Protein AF-A0A958Z701-F1 (afdb_monomer_lite)

Sequence (172 aa):
DIFNNAAFETVTATNKQLEDYKIQVNPREINIFYLKDNLRERLVFQDGKFNVLETDIAFTQAEIEQELEQHPERFSPNVIMRPLYQEVILPNLCYIGGGGELAYWLQLKSFFESQSVPFPVLLLRNSVLLVTEKQDEKLKKLNIAYKDIFLNRDRFINKKVREISNIDIDFS

Secondary structure (DSSP, 8-state):
-TTT-HHHHHHHHHHHH-TTS-------S--EEEEETTEEEEEEEETTEEEETTSS-EE-HHHHHHHHHH-GGGEEE-TTHHHHHHHHHS--SEEEE-HHHHHHHGGGHHHHHHTTPPPPEEEEPP------HHHHHHHHHTT--GGGGGS-HHHHHHHHHHHH--------

Radius of gyration: 24.18 Å; chains: 1; bounding box: 68×35×61 Å

Foldseek 3Di:
DQPPLLLQVQLVVLVVVQPVADALDHDDSDQKWFADPNDTFDWDQDPQWTDGPPDPDIHHPVRVVVCCVVPVVRIDGHLRCVQVVCQVPDVDQEDEDAPSSVSVLSSCPRVCVVVVGDRHHYHYDDDDDDDDPVRVVVCVVLVHDPVLVPDDPVVSVVVSCVVPDPDDDDPD

pLDDT: mean 92.85, std 7.2, range [49.38, 98.12]

Structure (mmCIF, N/CA/C/O backbone):
data_AF-A0A958Z701-F1
#
_entry.id   AF-A0A958Z701-F1
#
loop_
_atom_site.group_PDB
_atom_site.id
_atom_site.type_symbol
_atom_site.label_atom_id
_atom_site.label_alt_id
_atom_site.label_comp_id
_atom_site.label_asym_id
_atom_site.label_entity_id
_atom_site.label_seq_id
_atom_site.pdbx_PDB_ins_code
_atom_site.Cartn_x
_atom_site.Cartn_y
_atom_site.Cartn_z
_atom_site.occupancy
_atom_site.B_iso_or_equiv
_atom_site.auth_seq_id
_atom_site.auth_comp_id
_atom_site.auth_asym_id
_atom_site.auth_atom_id
_atom_site.pdbx_PDB_model_num
ATOM 1 N N . ASP A 1 1 ? -9.734 -3.641 12.937 1.00 85.94 1 ASP A N 1
ATOM 2 C CA . ASP A 1 1 ? -8.464 -2.890 12.903 1.00 85.94 1 ASP A CA 1
ATOM 3 C C . ASP A 1 1 ? -8.485 -1.591 13.706 1.00 85.94 1 ASP A C 1
ATOM 5 O O . ASP A 1 1 ? -7.513 -1.339 14.396 1.00 85.94 1 ASP A O 1
ATOM 9 N N . ILE A 1 2 ? -9.563 -0.785 13.684 1.00 90.44 2 ILE A N 1
ATOM 10 C CA . ILE A 1 2 ? -9.630 0.472 14.471 1.00 90.44 2 ILE A CA 1
ATOM 11 C C . ILE A 1 2 ? -9.396 0.232 15.976 1.00 90.44 2 ILE A C 1
ATOM 13 O O . ILE A 1 2 ? -8.665 0.991 16.599 1.00 90.44 2 ILE A O 1
ATOM 17 N N . PHE A 1 3 ? -9.978 -0.835 16.535 1.00 92.38 3 PHE A N 1
ATOM 18 C CA . PHE A 1 3 ? -9.958 -1.105 17.981 1.00 92.38 3 PHE A CA 1
ATOM 19 C C . PHE A 1 3 ? -8.868 -2.074 18.447 1.00 92.38 3 PHE A C 1
ATOM 21 O O . PHE A 1 3 ? -8.489 -2.053 19.609 1.00 92.38 3 PHE A O 1
ATOM 28 N N . ASN A 1 4 ? -8.412 -2.969 17.568 1.00 90.00 4 ASN A N 1
ATOM 29 C CA . ASN A 1 4 ? -7.542 -4.091 17.931 1.00 90.00 4 ASN A CA 1
ATOM 30 C C . ASN A 1 4 ? -6.144 -4.019 17.310 1.00 90.00 4 ASN A C 1
ATOM 32 O O . ASN A 1 4 ? -5.328 -4.882 17.601 1.00 90.00 4 ASN A O 1
ATOM 36 N N . ASN A 1 5 ? -5.889 -3.050 16.422 1.00 93.44 5 ASN A N 1
ATOM 37 C CA . ASN A 1 5 ? -4.583 -2.800 15.806 1.00 93.44 5 ASN A CA 1
ATOM 38 C C . ASN A 1 5 ? -3.916 -4.055 15.192 1.00 93.44 5 ASN A C 1
ATOM 40 O O . ASN A 1 5 ? -2.692 -4.144 15.118 1.00 93.44 5 ASN A O 1
ATOM 44 N N . ALA A 1 6 ? -4.703 -5.027 14.719 1.00 94.56 6 ALA A N 1
ATOM 45 C CA . ALA A 1 6 ? -4.197 -6.315 14.244 1.00 94.56 6 ALA A CA 1
ATOM 46 C C . ALA A 1 6 ? -3.190 -6.160 13.091 1.00 94.56 6 ALA A C 1
ATOM 48 O O . ALA A 1 6 ? -2.166 -6.849 13.051 1.00 94.56 6 ALA A O 1
ATOM 49 N N . ALA A 1 7 ? -3.438 -5.222 12.172 1.00 95.25 7 ALA A N 1
ATOM 50 C CA . ALA A 1 7 ? -2.504 -4.893 11.101 1.00 95.25 7 ALA A CA 1
ATOM 51 C C . ALA A 1 7 ? -1.178 -4.338 11.638 1.00 95.25 7 ALA A C 1
ATOM 53 O O . ALA A 1 7 ? -0.115 -4.661 11.110 1.00 95.25 7 ALA A O 1
ATOM 54 N N . PHE A 1 8 ? -1.219 -3.520 12.692 1.00 96.50 8 PHE A N 1
ATOM 55 C CA . PHE A 1 8 ? -0.017 -2.980 13.318 1.00 96.50 8 PHE A CA 1
ATOM 56 C C . PHE A 1 8 ? 0.867 -4.085 13.877 1.00 96.50 8 PHE A C 1
ATOM 58 O O . PHE A 1 8 ? 2.048 -4.152 13.534 1.00 96.50 8 PHE A O 1
ATOM 65 N N . GLU A 1 9 ? 0.295 -4.971 14.685 1.00 96.31 9 GLU A N 1
ATOM 66 C CA . GLU A 1 9 ? 1.040 -6.041 15.346 1.00 96.31 9 GLU A CA 1
ATOM 67 C C . GLU A 1 9 ? 1.627 -7.032 14.334 1.00 96.31 9 GLU A C 1
ATOM 69 O O . GLU A 1 9 ? 2.836 -7.285 14.321 1.00 96.31 9 GLU A O 1
ATOM 74 N N . THR A 1 10 ? 0.785 -7.549 13.436 1.00 96.62 10 THR A N 1
ATOM 75 C CA . THR A 1 10 ? 1.167 -8.612 12.494 1.00 96.62 10 THR A CA 1
ATOM 76 C C . THR A 1 10 ? 2.151 -8.133 11.428 1.00 96.62 10 THR A C 1
ATOM 78 O O . THR A 1 10 ? 3.150 -8.808 11.161 1.00 96.62 10 THR A O 1
ATOM 81 N N . VAL A 1 11 ? 1.933 -6.950 10.843 1.00 95.44 11 VAL A N 1
ATOM 82 C CA . VAL A 1 11 ? 2.824 -6.410 9.804 1.00 95.44 11 VAL A CA 1
ATOM 83 C C . VAL A 1 11 ? 4.136 -5.925 10.421 1.00 95.44 11 VAL A C 1
ATOM 85 O O . VAL A 1 11 ? 5.192 -6.138 9.832 1.00 95.44 11 VAL A O 1
ATOM 88 N N . THR A 1 12 ? 4.124 -5.358 11.634 1.00 95.38 12 THR A N 1
ATOM 89 C CA . THR A 1 12 ? 5.374 -4.993 12.329 1.00 95.38 12 THR A CA 1
ATOM 90 C C . THR A 1 12 ? 6.212 -6.230 12.643 1.00 95.38 12 THR A C 1
ATOM 92 O O . THR A 1 12 ? 7.428 -6.211 12.443 1.00 95.38 12 THR A O 1
ATOM 95 N N . ALA A 1 13 ? 5.584 -7.317 13.101 1.00 95.12 13 ALA A N 1
ATOM 96 C CA . ALA A 1 13 ? 6.272 -8.587 13.324 1.00 95.12 13 ALA A CA 1
ATOM 97 C C . ALA A 1 13 ? 6.854 -9.155 12.020 1.00 95.12 13 ALA A C 1
ATOM 99 O O . ALA A 1 13 ? 8.016 -9.555 11.995 1.00 95.12 13 ALA A O 1
ATOM 100 N N . THR A 1 14 ? 6.087 -9.110 10.927 1.00 94.81 14 THR A N 1
ATOM 101 C CA . THR A 1 14 ? 6.542 -9.550 9.598 1.00 94.81 14 THR A CA 1
ATOM 102 C C . THR A 1 14 ? 7.725 -8.713 9.108 1.00 94.81 14 THR A C 1
ATOM 104 O O . THR A 1 14 ? 8.739 -9.260 8.686 1.00 94.81 14 THR A O 1
ATOM 107 N N . ASN A 1 15 ? 7.654 -7.386 9.239 1.00 93.94 15 ASN A N 1
ATOM 108 C CA . ASN A 1 15 ? 8.730 -6.480 8.836 1.00 93.94 15 ASN A CA 1
ATOM 109 C C . ASN A 1 15 ? 10.039 -6.746 9.595 1.00 93.94 15 ASN A C 1
ATOM 111 O O . ASN A 1 15 ? 11.108 -6.627 9.006 1.00 93.94 15 ASN A O 1
ATOM 115 N N . LYS A 1 16 ? 9.975 -7.151 10.871 1.00 92.75 16 LYS A N 1
ATOM 116 C CA . LYS A 1 16 ? 11.166 -7.542 11.647 1.00 92.75 16 LYS A CA 1
ATOM 117 C C . LYS A 1 16 ? 11.806 -8.839 11.152 1.00 92.75 16 LYS A C 1
ATOM 119 O O . LYS A 1 16 ? 13.005 -8.995 11.291 1.00 92.75 16 LYS A O 1
ATOM 124 N N . GLN A 1 17 ? 11.032 -9.764 10.588 1.00 92.06 17 GLN A N 1
ATOM 125 C CA . GLN A 1 17 ? 11.562 -11.017 10.027 1.00 92.06 17 GLN A CA 1
ATOM 126 C C . GLN A 1 17 ? 12.186 -10.821 8.638 1.00 92.06 17 GLN A C 1
ATOM 128 O O . GLN A 1 17 ? 12.900 -11.684 8.138 1.00 92.06 17 GLN A O 1
ATOM 133 N N . LEU A 1 18 ? 11.901 -9.685 8.008 1.00 88.44 18 LEU A N 1
ATOM 134 C CA . LEU A 1 18 ? 12.287 -9.337 6.650 1.00 88.44 18 LEU A CA 1
ATOM 135 C C . LEU A 1 18 ? 13.554 -8.458 6.622 1.00 88.44 18 LEU A C 1
ATOM 137 O O . LEU A 1 18 ? 13.625 -7.520 5.835 1.00 88.44 18 LEU A O 1
ATOM 141 N N . GLU A 1 19 ? 14.554 -8.750 7.464 1.00 74.44 19 GLU A N 1
ATOM 142 C CA . GLU A 1 19 ? 15.757 -7.906 7.642 1.00 74.44 19 GLU A CA 1
ATOM 143 C C . GLU A 1 19 ? 16.537 -7.664 6.333 1.00 74.44 19 GLU A C 1
ATOM 145 O O . GLU A 1 19 ? 16.949 -6.537 6.059 1.00 74.44 19 GLU A O 1
ATOM 150 N N . ASP A 1 20 ? 16.655 -8.685 5.476 1.00 83.94 20 ASP A N 1
ATOM 151 C CA . ASP A 1 20 ? 17.324 -8.596 4.165 1.00 83.94 20 ASP A CA 1
ATOM 152 C C . ASP A 1 20 ? 16.416 -8.057 3.042 1.00 83.94 20 ASP A C 1
ATOM 154 O O . ASP A 1 20 ? 16.815 -7.954 1.875 1.00 83.94 20 ASP A O 1
ATOM 158 N N . TYR A 1 21 ? 15.169 -7.716 3.363 1.00 85.75 21 TYR A N 1
ATOM 159 C CA . TYR A 1 21 ? 14.188 -7.226 2.408 1.00 85.75 21 TYR A CA 1
ATOM 160 C C . TYR A 1 21 ? 13.956 -5.728 2.583 1.00 85.75 21 TYR A C 1
ATOM 162 O O . TYR A 1 21 ? 13.747 -5.211 3.679 1.00 85.75 21 TYR A O 1
ATOM 170 N N . LYS A 1 22 ? 13.898 -4.996 1.468 1.00 88.00 22 LYS A N 1
ATOM 171 C CA . LYS A 1 22 ? 13.555 -3.575 1.518 1.00 88.00 22 LYS A CA 1
ATOM 172 C C . LYS A 1 22 ? 12.078 -3.401 1.881 1.00 88.00 22 LYS A C 1
ATOM 174 O O . LYS A 1 22 ? 11.209 -3.509 1.008 1.00 88.00 22 LYS A O 1
ATOM 179 N N . ILE A 1 23 ? 11.820 -3.058 3.143 1.00 88.94 23 ILE A N 1
ATOM 180 C CA . ILE A 1 23 ? 10.489 -2.700 3.642 1.00 88.94 23 ILE A CA 1
ATOM 181 C C . ILE A 1 23 ? 9.896 -1.573 2.791 1.00 88.94 23 ILE A C 1
ATOM 183 O O . ILE A 1 23 ? 10.560 -0.588 2.465 1.00 88.94 23 ILE A O 1
ATOM 187 N N . GLN A 1 24 ? 8.636 -1.756 2.402 1.00 89.44 24 GLN A N 1
ATOM 188 C CA . GLN A 1 24 ? 7.919 -0.842 1.508 1.00 89.44 24 GLN A CA 1
ATOM 189 C C . GLN A 1 24 ? 6.900 -0.009 2.275 1.00 89.44 24 GLN A C 1
ATOM 191 O O . GLN A 1 24 ? 6.703 1.163 1.960 1.00 89.44 24 GLN A O 1
ATOM 196 N N . VAL A 1 25 ? 6.255 -0.605 3.281 1.00 90.88 25 VAL A N 1
ATOM 197 C CA . VAL A 1 25 ? 5.235 0.054 4.092 1.00 90.88 25 VAL A CA 1
ATOM 198 C C . VAL A 1 25 ? 5.468 -0.242 5.568 1.00 90.88 25 VAL A C 1
ATOM 200 O O . VAL A 1 25 ? 5.895 -1.328 5.950 1.00 90.88 25 VAL A O 1
ATO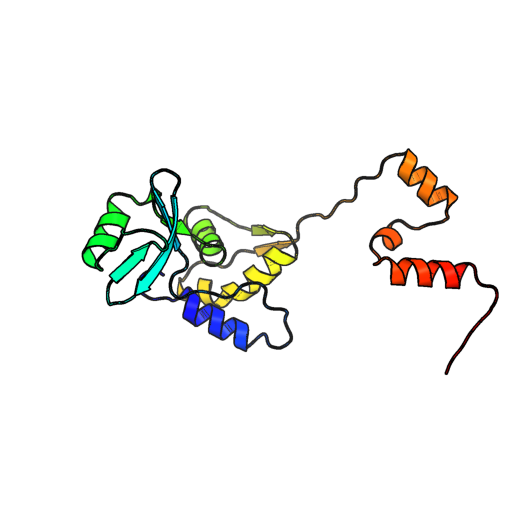M 203 N N . ASN A 1 26 ? 5.173 0.748 6.403 1.00 93.31 26 ASN A N 1
ATOM 204 C CA . ASN A 1 26 ? 5.162 0.597 7.851 1.00 93.31 26 ASN A CA 1
ATOM 205 C C . ASN A 1 26 ? 3.721 0.764 8.326 1.00 93.31 26 ASN A C 1
ATOM 207 O O . ASN A 1 26 ? 3.082 1.755 7.942 1.00 93.31 26 ASN A O 1
ATOM 211 N N . PRO A 1 27 ? 3.191 -0.184 9.111 1.00 94.19 27 PRO A N 1
ATOM 212 C CA . PRO A 1 27 ? 1.844 -0.060 9.617 1.00 94.19 27 PRO A CA 1
ATOM 213 C C . PRO A 1 27 ? 1.781 1.020 10.694 1.00 94.19 27 PRO A C 1
ATOM 215 O O . PRO A 1 27 ? 2.778 1.378 11.325 1.00 94.19 27 PRO A O 1
ATOM 218 N N . ARG A 1 28 ? 0.579 1.545 10.898 1.00 94.06 28 ARG A N 1
ATOM 219 C CA . ARG A 1 28 ? 0.250 2.409 12.035 1.00 94.06 28 ARG A CA 1
ATOM 220 C C . ARG A 1 28 ? -0.699 1.657 12.948 1.00 94.06 28 ARG A C 1
ATOM 222 O O . ARG A 1 28 ? -1.290 0.680 12.504 1.00 94.06 28 ARG A O 1
ATOM 229 N N . GLU A 1 29 ? -0.872 2.133 14.175 1.00 94.31 29 GLU A N 1
ATOM 230 C CA . GLU A 1 29 ? -1.866 1.577 15.098 1.00 94.31 29 GLU A CA 1
ATOM 231 C C . GLU A 1 29 ? -3.244 1.539 14.427 1.00 94.31 29 GLU A C 1
ATOM 233 O O . GLU A 1 29 ? -3.851 0.478 14.312 1.00 94.31 29 GLU A O 1
ATOM 238 N N . ILE A 1 30 ? -3.686 2.667 13.861 1.00 96.12 30 ILE A N 1
ATOM 239 C CA . ILE A 1 30 ? -4.924 2.745 13.082 1.00 96.12 30 ILE A CA 1
ATOM 240 C C . ILE A 1 30 ? -4.602 2.961 11.600 1.00 96.12 30 ILE A C 1
ATOM 242 O O . ILE A 1 30 ? -3.943 3.929 11.209 1.00 96.12 30 ILE A O 1
ATOM 246 N N . ASN A 1 31 ? -5.097 2.055 10.750 1.00 96.19 31 ASN A N 1
ATOM 247 C CA . ASN A 1 31 ? -4.843 2.055 9.306 1.00 96.19 31 ASN A CA 1
ATOM 248 C C . ASN A 1 31 ? -6.016 2.579 8.460 1.00 96.19 31 ASN A C 1
ATOM 250 O O . ASN A 1 31 ? -6.174 2.202 7.296 1.00 96.19 31 ASN A O 1
ATOM 254 N N . ILE A 1 32 ? -6.814 3.481 9.033 1.00 96.38 32 ILE A N 1
ATOM 255 C CA . ILE A 1 32 ? -8.019 4.068 8.437 1.00 96.38 32 ILE A CA 1
ATOM 256 C C . ILE A 1 32 ? -7.903 5.602 8.408 1.00 96.38 32 ILE A C 1
ATOM 258 O O . ILE A 1 32 ? -7.368 6.224 9.326 1.00 96.38 32 ILE A O 1
ATOM 262 N N . PHE A 1 33 ? -8.396 6.203 7.330 1.00 97.12 33 PHE A N 1
ATOM 263 C CA . PHE A 1 33 ? -8.651 7.633 7.188 1.00 97.12 33 PHE A CA 1
ATOM 264 C C . PHE A 1 33 ? -10.128 7.934 7.447 1.00 97.12 33 PHE A C 1
ATOM 266 O O . PHE A 1 33 ? -10.987 7.125 7.093 1.00 97.12 33 PHE A O 1
ATOM 273 N N . TYR A 1 34 ? -10.398 9.120 7.982 1.00 97.88 34 TYR A N 1
ATOM 274 C CA . TYR A 1 34 ? -11.724 9.707 8.097 1.00 97.88 34 TYR A CA 1
ATOM 275 C C . TYR A 1 34 ? -11.941 10.750 6.988 1.00 97.88 34 TYR A C 1
ATOM 277 O O . TYR A 1 34 ? -11.041 11.541 6.684 1.00 97.88 34 TYR A O 1
ATOM 285 N N . LEU A 1 35 ? -13.116 10.728 6.362 1.00 97.69 35 LEU A N 1
ATOM 286 C CA . LEU A 1 35 ? -13.508 11.544 5.218 1.00 97.69 35 LEU A CA 1
ATOM 287 C C . LEU A 1 35 ? -14.747 12.367 5.566 1.00 97.69 35 LEU A C 1
ATOM 289 O O . LEU A 1 35 ? -15.765 11.801 5.953 1.00 97.69 35 LEU A O 1
ATOM 293 N N . LYS A 1 36 ? -14.700 13.690 5.387 1.00 95.44 36 LYS A N 1
ATOM 294 C CA . LYS A 1 36 ? -15.871 14.559 5.606 1.00 95.44 36 LYS A CA 1
ATOM 295 C C . LYS A 1 36 ? -15.702 15.909 4.916 1.00 95.44 36 LYS A C 1
ATOM 297 O O . LYS A 1 36 ? -14.706 16.570 5.145 1.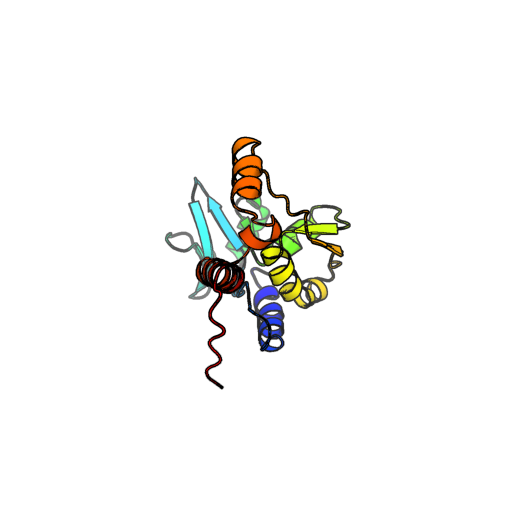00 95.44 36 LYS A O 1
ATOM 302 N N . ASP A 1 37 ? -16.649 16.337 4.083 1.00 90.00 37 ASP A N 1
ATOM 303 C CA . ASP A 1 37 ? -16.642 17.682 3.473 1.00 90.00 37 ASP A CA 1
ATOM 304 C C . ASP A 1 37 ? -15.302 18.063 2.789 1.00 90.00 37 ASP A C 1
ATOM 306 O O . ASP A 1 37 ? -14.773 19.156 2.973 1.00 90.00 37 ASP A O 1
ATOM 310 N N . ASN A 1 38 ? -14.744 17.144 1.987 1.00 91.88 38 ASN A N 1
ATOM 311 C CA . ASN A 1 38 ? -13.411 17.204 1.346 1.00 91.88 38 ASN A CA 1
ATOM 312 C C . ASN A 1 38 ? -12.194 17.035 2.273 1.00 91.88 38 ASN A C 1
ATOM 314 O O . ASN A 1 38 ? -11.060 17.036 1.792 1.00 91.88 38 ASN A O 1
ATOM 318 N N . LEU A 1 39 ? -12.401 16.825 3.571 1.00 95.38 39 LEU A N 1
ATOM 319 C CA . LEU A 1 39 ? -11.368 16.354 4.484 1.00 95.38 39 LEU A CA 1
ATOM 320 C C . LEU A 1 39 ? -11.009 14.907 4.151 1.00 95.38 39 LEU A C 1
ATOM 322 O O . LEU A 1 39 ? -11.892 14.074 3.937 1.00 95.38 39 LEU A O 1
ATOM 326 N N . ARG A 1 40 ? -9.715 14.597 4.184 1.00 96.88 40 ARG 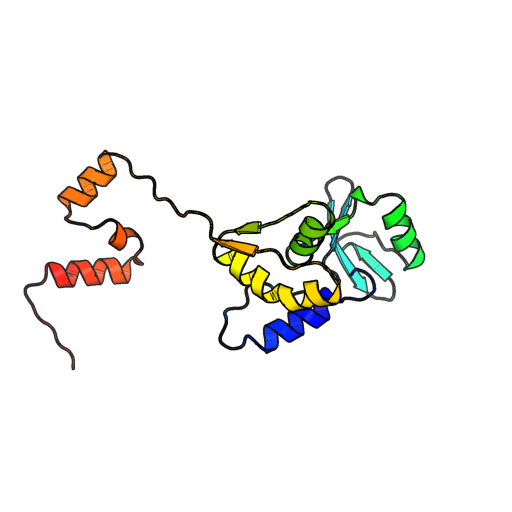A N 1
ATOM 327 C CA . ARG A 1 40 ? -9.218 13.229 4.298 1.00 96.88 40 ARG A CA 1
ATOM 328 C C . ARG A 1 40 ? -8.073 13.219 5.283 1.00 96.88 40 ARG A C 1
ATOM 330 O O . ARG A 1 40 ? -6.938 13.485 4.903 1.00 96.88 40 ARG A O 1
ATOM 337 N N . GLU A 1 41 ? -8.378 12.855 6.516 1.00 97.62 41 GLU A N 1
ATOM 338 C CA . GLU A 1 41 ? -7.396 12.891 7.587 1.00 97.62 41 GLU A CA 1
ATOM 339 C C . GLU A 1 41 ? -7.271 11.571 8.316 1.00 97.62 41 GLU A C 1
ATOM 341 O O . GLU A 1 41 ? -8.105 10.670 8.215 1.00 97.62 41 GLU A O 1
ATOM 346 N N . ARG A 1 42 ? -6.134 11.406 8.981 1.00 96.19 42 ARG A N 1
ATOM 347 C CA . ARG A 1 42 ? -5.831 10.170 9.698 1.00 96.19 42 ARG A CA 1
ATOM 348 C C . ARG A 1 42 ? -6.614 10.124 10.998 1.00 96.19 42 ARG A C 1
ATOM 350 O O . ARG A 1 42 ? -6.661 11.109 11.728 1.00 96.19 42 ARG A O 1
ATOM 357 N N . LEU A 1 43 ? -7.128 8.943 11.305 1.00 96.62 43 LEU A N 1
ATOM 358 C CA . LEU A 1 43 ? -7.660 8.635 12.619 1.00 96.62 43 LEU A CA 1
ATOM 359 C C . LEU A 1 43 ? -6.521 8.138 13.521 1.00 96.62 43 LEU A C 1
ATOM 361 O O . LEU A 1 43 ? -5.752 7.263 13.115 1.00 96.62 43 LEU A O 1
ATOM 365 N N . VAL A 1 44 ? -6.402 8.686 14.728 1.00 96.81 44 VAL A N 1
ATOM 366 C CA . VAL A 1 44 ? -5.417 8.269 15.741 1.00 96.81 44 VAL A CA 1
ATOM 367 C C . VAL A 1 44 ? -6.091 8.093 17.096 1.00 96.81 44 VAL A C 1
ATOM 369 O O . VAL A 1 44 ? -7.048 8.798 17.400 1.00 96.81 44 VAL A O 1
ATOM 372 N N . PHE A 1 45 ? -5.593 7.179 17.926 1.00 96.19 45 PHE A N 1
ATOM 373 C CA . PHE A 1 45 ? -6.076 7.027 19.297 1.00 96.19 45 PHE A CA 1
ATOM 374 C C . PHE A 1 45 ? -5.141 7.763 20.260 1.00 96.19 45 PHE A C 1
ATOM 376 O O . PHE A 1 45 ? -3.977 7.395 20.396 1.00 96.19 45 PHE A O 1
ATOM 383 N N . GLN A 1 46 ? -5.622 8.841 20.879 1.00 94.00 46 GLN A N 1
ATOM 384 C CA . GLN A 1 46 ? -4.852 9.692 21.795 1.00 94.00 46 GLN A CA 1
ATOM 385 C C . GLN A 1 46 ? -5.769 10.204 22.907 1.00 94.00 46 GLN A C 1
ATOM 387 O O . GLN A 1 46 ? -6.944 10.480 22.667 1.00 94.00 46 GLN A O 1
ATOM 392 N N . ASP A 1 47 ? -5.246 10.294 24.131 1.00 92.06 47 ASP A N 1
ATOM 393 C CA . ASP A 1 47 ? -5.981 10.790 25.306 1.00 92.06 47 ASP A CA 1
ATOM 394 C C . ASP A 1 47 ? -7.329 10.078 25.551 1.00 92.06 47 ASP A C 1
ATOM 396 O O . ASP A 1 47 ? -8.318 10.677 25.975 1.00 92.06 47 ASP A O 1
ATOM 400 N N . GLY A 1 48 ? -7.380 8.771 25.260 1.00 93.81 48 GLY A N 1
ATOM 401 C CA . GLY A 1 48 ? -8.577 7.939 25.428 1.00 93.81 48 GLY A CA 1
ATOM 402 C C . GLY A 1 48 ? -9.670 8.161 24.375 1.00 93.81 48 GLY A C 1
ATOM 403 O O . GLY A 1 48 ? -10.790 7.682 24.559 1.00 93.81 48 GLY A O 1
ATOM 404 N N . LYS A 1 49 ? -9.372 8.882 23.288 1.00 96.94 49 LYS A N 1
ATOM 405 C CA . LYS A 1 49 ? -10.308 9.191 22.199 1.00 96.94 49 LYS A CA 1
ATOM 406 C C . LYS A 1 49 ? -9.710 8.896 20.825 1.00 96.94 49 LYS A C 1
ATOM 408 O O . LYS A 1 49 ? -8.495 8.897 20.637 1.00 96.94 49 LYS A O 1
ATOM 413 N N . PHE A 1 50 ? -10.582 8.679 19.849 1.00 97.62 50 PHE A N 1
ATOM 414 C CA . PHE A 1 50 ? -10.253 8.585 18.433 1.00 97.62 50 PHE A CA 1
ATOM 415 C C . PHE A 1 50 ? -10.319 9.979 17.810 1.00 97.62 50 PHE A C 1
ATOM 417 O O . PHE A 1 50 ? -11.403 10.502 17.560 1.00 97.62 50 PHE A O 1
ATOM 424 N N . ASN A 1 51 ? -9.162 10.587 17.581 1.00 97.69 51 ASN A N 1
ATOM 425 C CA . ASN A 1 51 ? -9.035 11.933 17.036 1.00 97.69 51 ASN A CA 1
ATOM 426 C C . ASN A 1 51 ? -8.794 11.870 15.529 1.00 97.69 51 ASN A C 1
ATOM 428 O O . ASN A 1 51 ? -7.987 11.067 15.047 1.00 97.69 51 ASN A O 1
ATOM 432 N N . VAL A 1 52 ? -9.471 12.739 14.788 1.00 97.38 52 VAL A N 1
ATOM 433 C CA . VAL A 1 52 ? -9.166 12.996 13.382 1.00 97.38 52 VAL A CA 1
ATOM 434 C C . VAL A 1 52 ? -8.121 14.106 13.3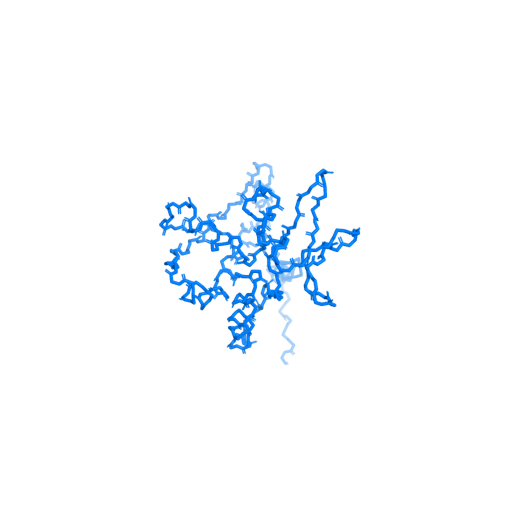49 1.00 97.38 52 VAL A C 1
ATOM 436 O O . VAL A 1 52 ? -8.396 15.233 13.761 1.00 97.38 52 VAL A O 1
ATOM 439 N N . LEU A 1 53 ? -6.909 13.774 12.902 1.00 95.56 53 LEU A N 1
ATOM 440 C CA . LEU A 1 53 ? -5.786 14.714 12.909 1.00 95.56 53 LEU A CA 1
ATOM 441 C C . LEU A 1 53 ? -6.109 16.007 12.155 1.00 95.56 53 LEU A C 1
ATOM 443 O O . LEU A 1 53 ? -6.891 16.001 11.209 1.00 95.56 53 LEU A O 1
ATOM 447 N N . GLU A 1 54 ? -5.469 17.097 12.581 1.00 94.69 54 GLU A N 1
ATOM 448 C CA . GLU A 1 54 ? -5.634 18.440 12.005 1.00 94.69 54 GLU A CA 1
ATOM 449 C C . GLU A 1 54 ? -7.072 18.994 12.090 1.00 94.69 54 GLU A C 1
ATOM 451 O O . GLU A 1 54 ? -7.421 19.941 11.385 1.00 94.69 54 GLU A O 1
ATOM 456 N N . THR A 1 55 ? -7.917 18.428 12.961 1.00 95.38 55 THR A N 1
ATOM 457 C CA . THR A 1 55 ? -9.290 18.891 13.202 1.00 95.38 55 THR A CA 1
ATOM 458 C C . THR A 1 55 ? -9.678 18.795 14.676 1.00 95.38 55 THR A C 1
ATOM 460 O O . THR A 1 55 ? -9.025 18.107 15.455 1.00 95.38 55 THR A O 1
ATOM 463 N N . ASP A 1 56 ? -10.800 19.422 15.035 1.00 95.56 56 ASP A N 1
ATOM 464 C CA . ASP A 1 56 ? -11.415 19.302 16.364 1.00 95.56 56 ASP A CA 1
ATOM 465 C C . ASP A 1 56 ? -12.335 18.068 16.497 1.00 95.56 56 ASP A C 1
ATOM 467 O O . ASP A 1 56 ? -13.040 17.910 17.496 1.00 95.56 56 ASP A O 1
ATOM 471 N N . ILE A 1 57 ? -12.384 17.197 15.480 1.00 96.44 57 ILE A N 1
ATOM 472 C CA . ILE A 1 57 ? -13.244 16.012 15.488 1.00 96.44 57 ILE A CA 1
ATOM 473 C C . ILE A 1 57 ? -12.581 14.926 16.338 1.00 96.44 57 ILE A C 1
ATOM 475 O O . ILE A 1 57 ? -11.508 14.416 16.010 1.00 96.44 57 ILE A O 1
ATOM 479 N N . ALA A 1 58 ? -13.269 14.528 17.402 1.00 97.31 58 ALA A N 1
ATOM 480 C CA . ALA A 1 58 ? -12.855 13.448 18.280 1.00 97.31 58 ALA A CA 1
ATOM 481 C C . ALA A 1 58 ? -14.059 12.603 18.685 1.00 97.31 58 ALA A C 1
ATOM 483 O O . ALA A 1 58 ? -15.142 13.133 18.929 1.00 97.31 58 ALA A O 1
ATOM 484 N N . PHE A 1 59 ? -13.840 11.300 18.808 1.00 97.88 59 PHE A N 1
ATOM 485 C CA . PHE A 1 59 ? -14.859 10.336 19.194 1.00 97.88 59 PHE A CA 1
ATOM 486 C C . PHE A 1 59 ? -14.392 9.537 20.410 1.00 97.88 59 PHE A C 1
ATOM 488 O O . PHE A 1 59 ? -13.246 9.093 20.493 1.00 97.88 59 PHE A O 1
ATOM 495 N N . THR A 1 60 ? -15.285 9.301 21.357 1.00 97.75 60 THR A N 1
ATOM 496 C CA . THR A 1 60 ? -15.172 8.171 22.283 1.00 97.75 60 THR A CA 1
ATOM 497 C C . THR A 1 60 ? -15.350 6.854 21.525 1.00 97.75 60 THR A C 1
ATOM 499 O O . THR A 1 60 ? -15.746 6.837 20.360 1.00 97.75 60 THR A O 1
ATOM 502 N N . GLN A 1 61 ? -15.079 5.727 22.187 1.00 96.06 61 GLN A N 1
ATOM 503 C CA . GLN A 1 61 ? -15.290 4.415 21.577 1.00 96.06 61 GLN A CA 1
ATOM 504 C C . GLN A 1 61 ? -16.744 4.209 21.114 1.00 96.06 61 GLN A C 1
ATOM 506 O O . GLN A 1 61 ? -16.965 3.818 19.974 1.00 96.06 61 GLN A O 1
ATOM 511 N N . ALA A 1 62 ? -17.725 4.536 21.958 1.00 97.38 62 ALA A N 1
ATOM 512 C CA . ALA A 1 62 ? -19.135 4.390 21.599 1.00 97.38 62 ALA A CA 1
ATOM 513 C C . ALA A 1 62 ? -19.535 5.314 20.433 1.00 97.38 62 ALA A C 1
ATOM 515 O O . ALA A 1 62 ? -20.278 4.910 19.543 1.00 97.38 62 ALA A O 1
ATOM 516 N N . GLU A 1 63 ? -19.013 6.545 20.406 1.00 98.00 63 GLU A N 1
ATOM 517 C CA . GLU A 1 63 ? -19.309 7.500 19.333 1.00 98.00 63 GLU A CA 1
ATOM 518 C C . GLU A 1 63 ? -18.715 7.063 17.991 1.00 98.00 63 GLU A C 1
ATOM 520 O O . GLU A 1 63 ? -19.380 7.215 16.971 1.00 98.00 63 GLU A O 1
ATOM 525 N N . ILE A 1 64 ? -17.498 6.501 17.959 1.00 97.62 64 ILE A N 1
ATOM 526 C CA . ILE A 1 64 ? -16.917 6.039 16.690 1.00 97.62 64 ILE A CA 1
ATOM 527 C C . ILE A 1 64 ? -17.577 4.758 16.179 1.00 97.62 64 ILE A C 1
ATOM 529 O O . ILE A 1 64 ? -17.709 4.589 14.970 1.00 97.62 64 ILE A O 1
ATOM 533 N N . GLU A 1 65 ? -18.009 3.867 17.074 1.00 97.06 65 GLU A N 1
ATOM 534 C CA . GLU A 1 65 ? -18.809 2.694 16.708 1.00 97.06 65 GLU A CA 1
ATOM 535 C C . GLU A 1 65 ? -20.126 3.137 16.059 1.00 97.06 65 GLU A C 1
ATOM 537 O O . GLU A 1 65 ? -20.459 2.686 14.963 1.00 97.06 65 GLU A O 1
ATOM 542 N N . GLN A 1 66 ? -20.811 4.108 16.667 1.00 98.12 66 GLN A N 1
ATOM 543 C CA . GLN A 1 66 ? -22.022 4.691 16.096 1.00 98.12 66 GLN A CA 1
ATOM 544 C C . GLN A 1 66 ? -21.753 5.400 14.757 1.00 98.12 66 GLN A C 1
ATOM 546 O O . GLN A 1 66 ? -22.523 5.245 13.811 1.00 98.12 66 GLN A O 1
ATOM 551 N N . GLU A 1 67 ? -20.662 6.158 14.648 1.00 97.81 67 GLU A N 1
ATOM 552 C CA . GLU A 1 67 ? -20.272 6.841 13.409 1.00 97.81 67 GLU A CA 1
ATOM 553 C C . GLU A 1 67 ? -19.966 5.838 12.283 1.00 97.81 67 GLU A C 1
ATOM 555 O O . GLU A 1 67 ? -20.346 6.075 11.139 1.00 97.81 67 GLU A O 1
ATOM 560 N N . LEU A 1 68 ? -19.332 4.699 12.587 1.00 96.38 68 LEU A N 1
ATOM 561 C CA . LEU A 1 68 ? -19.078 3.622 11.620 1.00 96.38 68 LEU A CA 1
ATOM 562 C C . LEU A 1 68 ? -20.373 3.008 11.080 1.00 96.38 68 LEU A C 1
ATOM 564 O O . LEU A 1 68 ? -20.449 2.698 9.892 1.00 96.38 68 LEU A O 1
ATOM 568 N N . GLU A 1 69 ? -21.380 2.829 11.935 1.00 97.00 69 GLU A N 1
ATOM 569 C CA . GLU A 1 69 ? -22.680 2.279 11.539 1.00 97.00 69 GLU A CA 1
ATOM 570 C C . GLU A 1 69 ? -23.513 3.278 10.730 1.00 97.00 69 GLU A C 1
ATOM 572 O O . GLU A 1 69 ? -24.156 2.904 9.748 1.00 97.00 69 GLU A O 1
ATOM 577 N N . GLN A 1 70 ? -23.511 4.547 11.141 1.00 98.12 70 GLN A N 1
ATOM 578 C CA . GLN A 1 70 ? -24.352 5.585 10.541 1.00 98.12 70 GLN A CA 1
ATOM 579 C C . GLN A 1 70 ? -23.730 6.216 9.293 1.00 98.12 70 GLN A C 1
ATOM 581 O O . GLN A 1 70 ? -24.461 6.636 8.395 1.00 98.12 70 GLN A O 1
ATOM 586 N N . HIS A 1 71 ? -22.400 6.278 9.237 1.00 97.69 71 HIS A N 1
ATOM 587 C CA . HIS A 1 71 ? -21.630 6.962 8.200 1.00 97.69 71 HIS A CA 1
ATOM 588 C C . HIS A 1 71 ? -20.420 6.138 7.713 1.00 97.69 71 HIS A C 1
ATOM 590 O O . HIS A 1 71 ? -19.285 6.633 7.721 1.00 97.69 71 HIS A O 1
ATOM 596 N N . PRO A 1 72 ? -20.608 4.883 7.258 1.00 96.12 72 PRO A N 1
ATOM 597 C CA . PRO A 1 72 ? -19.503 4.035 6.803 1.00 96.12 72 PRO A CA 1
ATOM 598 C C . PRO A 1 72 ? -18.719 4.643 5.628 1.00 96.12 72 PRO A C 1
ATOM 600 O O . PRO A 1 72 ? -17.517 4.407 5.498 1.00 96.12 72 PRO A O 1
ATOM 603 N N . GLU A 1 73 ? -19.357 5.471 4.793 1.00 96.19 73 GLU A N 1
ATOM 604 C CA . GLU A 1 73 ? -18.732 6.187 3.674 1.00 96.19 73 GLU A CA 1
ATOM 605 C C . GLU A 1 73 ? -17.641 7.175 4.108 1.00 96.19 73 GLU A C 1
ATOM 607 O O . GLU A 1 73 ? -16.805 7.575 3.294 1.00 96.19 73 GLU A O 1
ATOM 612 N N . ARG A 1 74 ? -17.627 7.556 5.391 1.00 97.44 74 ARG A N 1
ATOM 613 C CA . ARG A 1 74 ? -16.605 8.433 5.965 1.00 97.44 74 ARG A CA 1
ATOM 614 C C . ARG A 1 74 ? -15.320 7.697 6.316 1.00 97.44 74 ARG A C 1
ATOM 616 O O . ARG A 1 74 ? -14.341 8.343 6.665 1.00 97.44 74 ARG A O 1
ATOM 623 N N . PHE A 1 75 ? -15.263 6.373 6.207 1.00 97.12 75 PHE A N 1
ATOM 624 C CA . PHE A 1 75 ? -14.078 5.600 6.568 1.00 97.12 75 PHE A CA 1
ATOM 625 C C . PHE A 1 75 ? -13.420 5.010 5.326 1.00 97.12 75 PHE A C 1
ATOM 627 O O . PHE A 1 75 ? -14.026 4.262 4.564 1.00 97.12 75 PHE A O 1
ATOM 634 N N . SER A 1 76 ? -12.139 5.321 5.131 1.00 95.81 76 SER A N 1
ATOM 635 C CA . SER A 1 76 ? -11.362 4.819 3.997 1.00 95.81 76 SER A CA 1
ATOM 636 C C . SER A 1 76 ? -10.102 4.109 4.474 1.00 95.81 76 SER A C 1
ATOM 638 O O . SER A 1 76 ? -9.318 4.691 5.222 1.00 95.81 76 SER A O 1
ATOM 640 N N . PRO A 1 77 ? -9.802 2.900 3.980 1.00 95.94 77 PRO A N 1
ATOM 641 C CA . PRO A 1 77 ? -8.558 2.229 4.321 1.00 95.94 77 PRO A CA 1
ATOM 642 C C . PRO A 1 77 ? -7.329 2.972 3.774 1.00 95.94 77 PRO A C 1
ATOM 644 O O . PRO A 1 77 ? -7.385 3.645 2.738 1.00 95.94 77 PRO A O 1
ATOM 647 N N . ASN A 1 78 ? -6.195 2.839 4.465 1.00 95.25 78 ASN A N 1
ATOM 648 C CA . ASN A 1 78 ? -4.885 3.246 3.955 1.00 95.25 78 ASN A CA 1
ATOM 649 C C . ASN A 1 78 ? -4.217 2.110 3.147 1.00 95.25 78 ASN A C 1
ATOM 651 O O . ASN A 1 78 ? -4.828 1.081 2.876 1.00 95.25 78 ASN A O 1
ATOM 655 N N . VAL A 1 79 ? -2.946 2.281 2.765 1.00 94.56 79 VAL A N 1
ATOM 656 C CA . VAL A 1 79 ? -2.191 1.290 1.971 1.00 94.56 79 VAL A CA 1
ATOM 657 C C . VAL A 1 79 ? -2.125 -0.116 2.595 1.00 94.56 79 VAL A C 1
ATOM 659 O O . VAL A 1 79 ? -2.099 -1.086 1.847 1.00 94.56 79 VAL A O 1
ATOM 662 N N . ILE A 1 80 ? -2.137 -0.233 3.926 1.00 95.38 80 ILE A N 1
ATOM 663 C CA . ILE A 1 80 ? -2.076 -1.504 4.665 1.00 95.38 80 ILE A CA 1
ATOM 664 C C . ILE A 1 80 ? -3.436 -2.197 4.678 1.00 95.38 80 ILE A C 1
ATOM 666 O O . ILE A 1 80 ? -3.529 -3.392 4.418 1.00 95.38 80 ILE A O 1
ATOM 670 N N . MET A 1 81 ? -4.498 -1.439 4.966 1.00 95.25 81 MET A N 1
ATOM 671 C CA . MET A 1 81 ? -5.841 -1.999 5.128 1.00 95.25 81 MET A CA 1
ATOM 672 C C . MET A 1 81 ? -6.568 -2.190 3.790 1.00 95.25 81 MET A C 1
ATOM 674 O O . MET A 1 81 ? -7.464 -3.023 3.679 1.00 95.25 81 MET A O 1
ATOM 678 N N . ARG A 1 82 ? -6.188 -1.437 2.751 1.00 95.50 82 ARG A N 1
ATOM 679 C CA . ARG A 1 82 ? -6.862 -1.458 1.445 1.00 95.50 82 ARG A CA 1
ATOM 680 C C . ARG A 1 82 ? -6.840 -2.847 0.790 1.00 95.50 82 ARG A C 1
ATOM 682 O O . ARG A 1 82 ? -7.892 -3.230 0.291 1.00 95.50 82 ARG A O 1
ATOM 689 N N . PRO A 1 83 ? -5.722 -3.603 0.795 1.00 95.62 83 PRO A N 1
ATOM 690 C CA . PRO A 1 83 ? -5.695 -4.992 0.340 1.00 95.62 83 PRO A CA 1
ATOM 691 C C . PRO A 1 83 ? -6.758 -5.860 1.004 1.00 95.62 83 PRO A C 1
ATOM 693 O O . PRO A 1 83 ? -7.580 -6.433 0.305 1.00 95.62 83 PRO A O 1
ATOM 696 N N . LEU A 1 84 ? -6.804 -5.896 2.339 1.00 95.44 84 LEU A N 1
ATOM 697 C CA . LEU A 1 84 ? -7.792 -6.704 3.053 1.00 95.44 84 LEU A CA 1
ATOM 698 C C . LEU A 1 84 ? -9.218 -6.260 2.721 1.00 95.44 84 LEU A C 1
ATOM 700 O O . LEU A 1 84 ? -10.065 -7.091 2.418 1.00 95.44 84 LEU A O 1
ATOM 704 N N . TYR A 1 85 ? -9.469 -4.948 2.740 1.00 95.25 85 TYR A N 1
ATOM 705 C CA . TYR A 1 85 ? -10.775 -4.393 2.398 1.00 95.25 85 TYR A CA 1
ATOM 706 C C . TYR A 1 85 ? -11.236 -4.882 1.019 1.00 95.25 85 TYR A C 1
ATOM 708 O O . TYR A 1 85 ? -12.339 -5.403 0.894 1.00 95.25 85 TYR A O 1
ATOM 716 N N . GLN A 1 86 ? -10.362 -4.793 0.013 1.00 94.75 86 GLN A N 1
ATOM 717 C CA . GLN A 1 86 ? -10.627 -5.249 -1.350 1.00 94.75 86 GLN A CA 1
ATOM 718 C C . GLN A 1 86 ? -10.999 -6.738 -1.412 1.00 94.75 86 GLN A C 1
ATOM 720 O O . GLN A 1 86 ? -11.987 -7.072 -2.058 1.00 94.75 86 GLN A O 1
ATOM 725 N N . GLU A 1 87 ? -10.252 -7.609 -0.730 1.00 95.31 87 GLU A N 1
ATOM 726 C CA . GLU A 1 87 ? -10.511 -9.059 -0.719 1.00 95.31 87 GLU A CA 1
ATOM 727 C C . GLU A 1 87 ? -11.790 -9.443 0.038 1.00 95.31 87 GLU A C 1
ATOM 729 O O . GLU A 1 87 ? -12.368 -10.496 -0.217 1.00 95.31 87 GLU A O 1
ATOM 734 N N . VAL A 1 88 ? -12.250 -8.592 0.959 1.00 93.88 88 VAL A N 1
ATOM 735 C CA . VAL A 1 88 ? -13.514 -8.797 1.677 1.00 93.88 88 VAL A CA 1
ATOM 736 C C . VAL A 1 88 ? -14.712 -8.366 0.831 1.00 93.88 88 VAL A C 1
ATOM 738 O O . VAL A 1 88 ? -15.730 -9.057 0.820 1.00 93.88 88 VAL A O 1
ATOM 741 N N . ILE A 1 89 ? -14.622 -7.227 0.135 1.00 93.88 89 ILE A N 1
ATOM 742 C CA . ILE A 1 89 ? -15.770 -6.661 -0.594 1.00 93.88 89 ILE A CA 1
ATOM 743 C C . ILE A 1 89 ? -15.888 -7.141 -2.045 1.00 93.88 89 ILE A C 1
ATOM 745 O O . ILE A 1 89 ? -16.966 -7.031 -2.631 1.00 93.88 89 ILE A O 1
ATOM 749 N N . LEU A 1 90 ? -14.810 -7.658 -2.642 1.00 93.06 90 LEU A N 1
ATOM 750 C CA . LEU A 1 90 ? -14.790 -8.129 -4.027 1.00 93.06 90 LEU A CA 1
ATOM 751 C C . LEU A 1 90 ? -14.381 -9.606 -4.092 1.00 93.06 90 LEU A C 1
ATOM 753 O O . LEU A 1 90 ? -13.404 -9.994 -3.455 1.00 93.06 90 LEU A O 1
ATOM 757 N N . PRO A 1 91 ? -15.054 -10.433 -4.914 1.00 87.62 91 PRO A N 1
ATOM 758 C CA . PRO A 1 91 ? -14.594 -11.787 -5.184 1.00 87.62 91 PRO A CA 1
ATOM 759 C C . PRO A 1 91 ? -13.320 -11.712 -6.029 1.00 87.62 91 PRO A C 1
ATOM 761 O O . PRO A 1 91 ? -13.380 -11.499 -7.242 1.00 87.62 91 PRO A O 1
ATOM 764 N N . ASN A 1 92 ? -12.160 -11.860 -5.392 1.00 89.81 92 ASN A N 1
ATOM 765 C CA . ASN A 1 92 ? -10.878 -11.751 -6.070 1.00 89.81 92 ASN A CA 1
ATOM 766 C C . ASN A 1 92 ? -10.125 -13.087 -6.085 1.00 89.81 92 ASN A C 1
ATOM 768 O O . ASN A 1 92 ? -9.870 -13.708 -5.059 1.00 89.81 92 ASN A O 1
ATOM 772 N N . LEU A 1 93 ? -9.748 -13.523 -7.288 1.00 89.62 93 LEU A N 1
ATOM 773 C CA . LEU A 1 93 ? -8.879 -14.683 -7.483 1.00 89.62 93 LEU A CA 1
ATOM 774 C C . LEU A 1 93 ? -7.399 -14.278 -7.478 1.00 89.62 93 LEU A C 1
ATOM 776 O O . LEU A 1 93 ? -6.539 -15.035 -7.023 1.00 89.62 93 LEU A O 1
ATOM 780 N N . CYS A 1 94 ? -7.088 -13.105 -8.037 1.00 94.25 94 CYS A N 1
ATOM 781 C CA . CYS A 1 94 ? -5.720 -12.685 -8.289 1.00 94.25 94 CYS A CA 1
ATOM 782 C C . CYS A 1 94 ? -5.569 -11.162 -8.268 1.00 94.25 94 CYS A C 1
ATOM 784 O O . CYS A 1 94 ? -6.221 -10.440 -9.020 1.00 94.25 94 CYS A O 1
ATOM 786 N N . TYR A 1 95 ? -4.627 -10.683 -7.457 1.00 95.75 95 TYR A N 1
ATOM 787 C CA . TYR A 1 95 ? -4.181 -9.298 -7.482 1.00 95.75 95 TYR A CA 1
ATOM 788 C C . TYR A 1 95 ? -3.106 -9.087 -8.552 1.00 95.75 95 TYR A C 1
ATOM 790 O O . TYR A 1 95 ? -2.036 -9.697 -8.502 1.00 95.75 95 TYR A O 1
ATOM 798 N N . ILE A 1 96 ? -3.360 -8.169 -9.485 1.00 95.88 96 ILE A N 1
ATOM 799 C CA . ILE A 1 96 ? -2.407 -7.777 -10.529 1.00 95.88 96 ILE A CA 1
ATOM 800 C C . ILE A 1 96 ? -1.761 -6.446 -10.133 1.00 95.88 96 ILE A C 1
ATOM 802 O O . ILE A 1 96 ? -2.411 -5.404 -10.172 1.00 95.88 96 ILE A O 1
ATOM 806 N N . GLY A 1 97 ? -0.476 -6.471 -9.776 1.00 95.12 97 GLY A N 1
ATOM 807 C CA . GLY A 1 97 ? 0.239 -5.305 -9.244 1.00 95.12 97 GLY A CA 1
ATOM 808 C C . GLY A 1 97 ? 1.602 -5.067 -9.885 1.00 95.12 97 GLY A C 1
ATOM 809 O O . GLY A 1 97 ? 2.178 -5.943 -10.533 1.00 95.12 97 GLY A O 1
ATOM 810 N N . GLY A 1 98 ? 2.143 -3.861 -9.714 1.00 95.19 98 GLY A N 1
ATOM 811 C CA . GLY A 1 98 ? 3.550 -3.569 -10.003 1.00 95.19 98 GLY A CA 1
ATOM 812 C C . GLY A 1 98 ? 4.500 -4.146 -8.947 1.00 95.19 98 GLY A C 1
ATOM 813 O O . GLY A 1 98 ? 4.079 -4.538 -7.863 1.00 95.19 98 GLY A O 1
ATOM 814 N N . GLY A 1 99 ? 5.808 -4.138 -9.228 1.00 92.25 99 GLY A N 1
ATOM 815 C CA . GLY A 1 99 ? 6.814 -4.714 -8.322 1.00 92.25 99 GLY A CA 1
ATOM 816 C C . GLY A 1 99 ? 6.797 -4.120 -6.907 1.00 92.25 99 GLY A C 1
ATOM 817 O O . GLY A 1 99 ? 6.879 -4.862 -5.937 1.00 92.25 99 GLY A O 1
ATOM 818 N N . GLY A 1 100 ? 6.613 -2.801 -6.779 1.00 91.75 100 GLY A N 1
ATOM 819 C CA . GLY A 1 100 ? 6.485 -2.145 -5.471 1.00 91.75 100 GLY A CA 1
ATOM 820 C C . GLY A 1 100 ? 5.190 -2.497 -4.734 1.00 91.75 100 GLY A C 1
ATOM 821 O O . GLY A 1 100 ? 5.176 -2.538 -3.509 1.00 91.75 100 GLY A O 1
ATOM 822 N N . GLU A 1 101 ? 4.116 -2.796 -5.469 1.00 93.75 101 GLU A N 1
ATOM 823 C CA . GLU A 1 101 ? 2.862 -3.217 -4.856 1.00 93.75 101 GLU A CA 1
ATOM 824 C C . GLU A 1 101 ? 2.961 -4.635 -4.328 1.00 93.75 101 GLU A C 1
ATOM 826 O O . GLU A 1 101 ? 2.716 -4.867 -3.148 1.00 93.75 101 GLU A O 1
ATOM 831 N N . LEU A 1 102 ? 3.405 -5.568 -5.173 1.00 93.94 102 LEU A N 1
ATOM 832 C CA . LEU A 1 102 ? 3.601 -6.953 -4.754 1.00 93.94 102 LEU A CA 1
ATOM 833 C C . LEU A 1 102 ? 4.554 -7.040 -3.560 1.00 93.94 102 LEU A C 1
ATOM 835 O O . LEU A 1 102 ? 4.327 -7.824 -2.645 1.00 93.94 102 LEU A O 1
ATOM 839 N N . ALA A 1 103 ? 5.574 -6.183 -3.533 1.00 92.56 103 ALA A N 1
ATOM 840 C CA . ALA A 1 103 ? 6.525 -6.112 -2.441 1.00 92.56 103 ALA A CA 1
ATOM 841 C C . ALA A 1 103 ? 5.889 -5.794 -1.078 1.00 92.56 103 ALA A C 1
ATOM 843 O O . ALA A 1 103 ? 6.261 -6.417 -0.084 1.00 92.56 103 ALA A O 1
ATOM 844 N N . TYR A 1 104 ? 4.923 -4.869 -1.005 1.00 92.56 104 TYR A N 1
ATOM 845 C CA . TYR A 1 104 ? 4.205 -4.658 0.255 1.00 92.56 104 TYR A CA 1
ATOM 846 C C . TYR A 1 104 ? 3.107 -5.693 0.487 1.00 92.56 104 TYR A C 1
ATOM 848 O O . TYR A 1 104 ? 2.851 -6.018 1.637 1.00 92.56 104 TYR A O 1
ATOM 856 N N . TRP A 1 105 ? 2.481 -6.253 -0.553 1.00 95.25 105 TRP A N 1
ATOM 857 C CA . TRP A 1 105 ? 1.511 -7.341 -0.372 1.00 95.25 105 TRP A CA 1
ATOM 858 C C . TRP A 1 105 ? 2.132 -8.525 0.373 1.00 95.25 105 TRP A C 1
ATOM 860 O O . TRP A 1 105 ? 1.502 -9.085 1.266 1.00 95.25 105 TRP A O 1
ATOM 870 N N . LEU A 1 106 ? 3.394 -8.853 0.081 1.00 92.62 106 LEU A N 1
ATOM 871 C CA . LEU A 1 106 ? 4.137 -9.892 0.800 1.00 92.62 106 LEU A CA 1
ATOM 872 C C . LEU A 1 106 ? 4.281 -9.601 2.307 1.00 92.62 106 LEU A C 1
ATOM 874 O O . LEU A 1 106 ? 4.315 -10.543 3.093 1.00 92.62 106 LEU A O 1
ATOM 878 N N . GLN A 1 107 ? 4.295 -8.329 2.725 1.00 94.44 107 GLN A N 1
ATOM 879 C CA . GLN A 1 107 ? 4.329 -7.934 4.145 1.00 94.44 107 GLN A CA 1
ATOM 880 C C . GLN A 1 107 ? 2.981 -8.155 4.855 1.00 94.44 107 GLN A C 1
ATOM 882 O O . GLN A 1 107 ? 2.925 -8.136 6.081 1.00 94.44 107 GLN A O 1
ATOM 887 N N . LEU A 1 108 ? 1.889 -8.372 4.111 1.00 95.94 108 LEU A N 1
ATOM 888 C CA . LEU A 1 108 ? 0.529 -8.467 4.652 1.00 95.94 108 LEU A CA 1
ATOM 889 C C . LEU A 1 108 ? 0.052 -9.905 4.873 1.00 95.94 108 LEU A C 1
ATOM 891 O O . LEU A 1 108 ? -1.046 -10.096 5.387 1.00 95.94 108 LEU A O 1
ATOM 895 N N . LYS A 1 109 ? 0.837 -10.926 4.511 1.00 95.06 109 LYS A N 1
ATOM 896 C CA . LYS A 1 109 ? 0.381 -12.324 4.573 1.00 95.06 109 LYS A CA 1
ATOM 897 C C . LYS A 1 109 ? -0.136 -12.717 5.964 1.00 95.06 109 LYS A C 1
ATOM 899 O O . LYS A 1 109 ? -1.262 -13.192 6.083 1.00 95.06 109 LYS A O 1
ATOM 904 N N . SER A 1 110 ? 0.638 -12.449 7.014 1.00 95.94 110 SER A N 1
ATOM 905 C CA . SER A 1 110 ? 0.230 -12.757 8.393 1.00 95.94 110 SER A CA 1
ATOM 906 C C . SER A 1 110 ? -0.954 -11.915 8.868 1.00 95.94 110 SER A C 1
ATOM 908 O O . SER A 1 110 ? -1.752 -12.372 9.685 1.00 95.94 110 SER A O 1
ATOM 910 N N . PHE A 1 111 ? -1.116 -10.702 8.331 1.00 96.31 111 PHE A N 1
ATOM 911 C CA . PHE A 1 111 ? -2.298 -9.894 8.607 1.00 96.31 111 PHE A CA 1
ATOM 912 C C . PHE A 1 111 ? -3.561 -10.559 8.043 1.00 96.31 111 PHE A C 1
ATOM 914 O O . PHE A 1 111 ? -4.533 -10.727 8.774 1.00 96.31 111 PHE A O 1
ATOM 921 N N . PHE A 1 112 ? -3.528 -11.026 6.794 1.00 96.69 112 PHE A N 1
ATOM 922 C CA . PHE A 1 112 ? -4.636 -11.768 6.181 1.00 96.69 112 PHE A CA 1
ATOM 923 C C . PHE A 1 112 ? -5.000 -13.040 6.951 1.00 96.69 112 PHE A C 1
ATOM 925 O O . PHE A 1 112 ? -6.177 -13.274 7.232 1.00 96.69 112 PHE A O 1
ATOM 932 N N . GLU A 1 113 ? -3.990 -13.815 7.359 1.00 96.31 113 GLU A N 1
ATOM 933 C CA . GLU A 1 113 ? -4.173 -15.010 8.190 1.00 96.31 113 GLU A CA 1
ATOM 934 C C . GLU A 1 113 ? -4.882 -14.669 9.511 1.00 96.31 113 GLU A C 1
ATOM 936 O O . GLU A 1 113 ? -5.846 -15.341 9.878 1.00 96.31 113 GLU A O 1
ATOM 941 N N . SER A 1 114 ? -4.493 -13.574 10.180 1.00 95.81 114 SER A N 1
ATOM 942 C CA . SER A 1 114 ? -5.137 -13.131 11.429 1.00 95.81 114 SER A CA 1
ATOM 943 C C . SER A 1 114 ? -6.612 -12.751 11.267 1.00 95.81 114 SER A C 1
ATOM 945 O O . SER A 1 114 ? -7.380 -12.837 12.222 1.00 95.81 114 SER A O 1
ATOM 947 N N . GLN A 1 115 ? -7.014 -12.329 10.065 1.00 95.12 115 GLN A N 1
ATOM 948 C CA . GLN A 1 115 ? -8.391 -11.940 9.750 1.00 95.12 115 GLN A CA 1
ATOM 949 C C . GLN A 1 115 ? -9.193 -13.086 9.120 1.00 95.12 115 GLN A C 1
ATOM 951 O O . GLN A 1 115 ? -10.355 -12.894 8.776 1.00 95.12 115 GLN A O 1
ATOM 956 N N . SER A 1 116 ? -8.596 -14.278 8.974 1.00 95.38 116 SER A N 1
ATOM 957 C CA . SER A 1 116 ? -9.212 -15.433 8.303 1.00 95.38 116 SER A CA 1
ATOM 958 C C . SER A 1 116 ? -9.697 -15.126 6.877 1.00 95.38 116 SER A C 1
ATOM 960 O O . SER A 1 116 ? -10.667 -15.716 6.404 1.00 95.38 116 SER A O 1
ATOM 962 N N . VAL A 1 117 ? -9.017 -14.208 6.181 1.00 95.00 117 VAL A N 1
ATOM 963 C CA . VAL A 1 117 ? -9.306 -13.860 4.784 1.00 95.00 117 VAL A CA 1
ATOM 964 C C . VAL A 1 117 ? -8.289 -14.563 3.882 1.00 95.00 117 VAL A C 1
ATOM 966 O O . VAL A 1 117 ? -7.086 -14.473 4.149 1.00 95.00 117 VAL A O 1
ATOM 969 N N . PRO A 1 118 ? -8.721 -15.259 2.813 1.00 93.56 118 PRO A N 1
ATOM 970 C CA . PRO A 1 118 ? -7.801 -15.867 1.861 1.00 93.56 118 PRO A CA 1
ATOM 971 C C . PRO A 1 118 ? -6.844 -14.833 1.263 1.00 93.56 118 PRO A C 1
ATOM 973 O O . PRO A 1 118 ? -7.262 -13.781 0.789 1.00 93.56 118 PRO A O 1
ATOM 976 N N . PHE A 1 119 ? -5.550 -15.146 1.267 1.00 95.56 119 PHE A N 1
ATOM 977 C CA . PHE A 1 119 ? -4.554 -14.320 0.596 1.00 95.56 119 PHE A CA 1
ATOM 978 C C . PHE A 1 119 ? -4.569 -14.629 -0.914 1.00 95.56 119 PHE A C 1
ATOM 980 O O . PHE A 1 119 ? -4.373 -15.793 -1.282 1.00 95.56 119 PHE A O 1
ATOM 987 N N . PRO A 1 120 ? -4.804 -13.644 -1.800 1.00 95.25 120 PRO A N 1
ATOM 988 C CA . PRO A 1 120 ? -4.978 -13.889 -3.229 1.00 95.25 120 PRO A CA 1
ATOM 989 C C . PRO A 1 120 ? -3.669 -14.267 -3.923 1.00 95.25 120 PRO A C 1
ATOM 991 O O . PRO A 1 120 ? -2.565 -14.008 -3.434 1.00 95.25 120 PRO A O 1
ATOM 994 N N . VAL A 1 121 ? -3.784 -14.817 -5.135 1.00 95.62 121 VAL A N 1
ATOM 995 C CA . VAL A 1 121 ? -2.620 -14.999 -6.011 1.00 95.62 121 VAL A CA 1
ATOM 996 C C . VAL A 1 121 ? -2.081 -13.628 -6.415 1.00 95.62 121 VAL A C 1
ATOM 998 O O . VAL A 1 121 ? -2.824 -12.781 -6.906 1.00 95.62 121 VAL A O 1
ATOM 1001 N N . LEU A 1 122 ? -0.779 -13.410 -6.254 1.00 96.19 122 LEU A N 1
ATOM 1002 C CA . LEU A 1 122 ? -0.113 -12.179 -6.673 1.00 96.19 122 LEU A CA 1
ATOM 1003 C C . LEU A 1 122 ? 0.496 -12.353 -8.067 1.00 96.19 122 LEU A C 1
ATOM 1005 O O . LEU A 1 122 ? 1.344 -13.225 -8.265 1.00 96.19 122 LEU A O 1
ATOM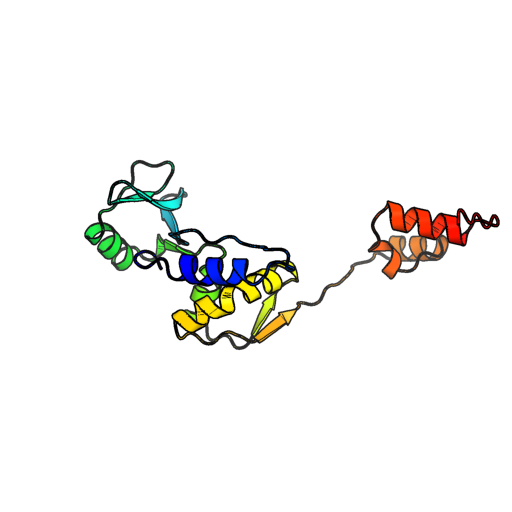 1009 N N . LEU A 1 123 ? 0.108 -11.504 -9.019 1.00 96.50 123 LEU A N 1
ATOM 1010 C CA . LEU A 1 123 ? 0.644 -11.504 -10.379 1.00 96.50 123 LEU A CA 1
ATOM 1011 C C . LEU A 1 123 ? 1.307 -10.165 -10.708 1.00 96.50 123 LEU A C 1
ATOM 1013 O O . LEU A 1 123 ? 0.728 -9.091 -10.529 1.00 96.50 123 LEU A O 1
ATOM 1017 N N . LEU A 1 124 ? 2.536 -10.231 -11.226 1.00 96.81 124 LEU A N 1
ATOM 1018 C CA . LEU A 1 124 ? 3.248 -9.050 -11.700 1.00 96.81 124 LEU A CA 1
ATOM 1019 C C . LEU A 1 124 ? 2.645 -8.597 -13.028 1.00 96.81 124 LEU A C 1
ATOM 1021 O O . LEU A 1 124 ? 2.621 -9.351 -14.001 1.00 96.81 124 LEU A O 1
ATOM 1025 N N . ARG A 1 125 ? 2.179 -7.349 -13.080 1.00 96.69 125 ARG A N 1
ATOM 1026 C CA . ARG A 1 125 ? 1.629 -6.776 -14.311 1.00 96.69 125 ARG A CA 1
ATOM 1027 C C . ARG A 1 125 ? 2.689 -6.662 -15.407 1.00 96.69 125 ARG A C 1
ATOM 1029 O O . ARG A 1 125 ? 3.867 -6.412 -15.139 1.00 96.69 125 ARG A O 1
ATOM 1036 N N . ASN A 1 126 ? 2.234 -6.722 -16.655 1.00 95.12 126 ASN A N 1
ATOM 1037 C CA . ASN A 1 126 ? 3.094 -6.501 -17.810 1.00 95.12 126 ASN A CA 1
ATOM 1038 C C . ASN A 1 126 ? 3.757 -5.119 -17.746 1.00 95.12 126 ASN A C 1
ATOM 1040 O O . ASN A 1 126 ? 3.114 -4.098 -17.480 1.00 95.12 126 ASN A O 1
ATOM 1044 N N . SER A 1 127 ? 5.059 -5.105 -18.013 1.00 92.44 127 SER A N 1
ATOM 1045 C CA . SER A 1 127 ? 5.843 -3.887 -18.189 1.00 92.44 127 SER A CA 1
ATOM 1046 C C . SER A 1 127 ? 6.148 -3.729 -19.670 1.00 92.44 127 SER A C 1
ATOM 1048 O O . SER A 1 127 ? 6.729 -4.622 -20.280 1.00 92.44 127 SER A O 1
ATOM 1050 N N . VAL A 1 128 ? 5.725 -2.608 -20.249 1.00 92.38 128 VAL A N 1
ATOM 1051 C CA . VAL A 1 128 ? 5.898 -2.315 -21.675 1.00 92.38 128 VAL A CA 1
ATOM 1052 C C . VAL A 1 128 ? 6.662 -1.014 -21.854 1.00 92.38 128 VAL A C 1
ATOM 1054 O O . VAL A 1 128 ? 6.523 -0.080 -21.065 1.00 92.38 128 VAL A O 1
ATOM 1057 N N . LEU A 1 129 ? 7.461 -0.961 -22.911 1.00 92.12 129 LEU A N 1
ATOM 1058 C CA . LEU A 1 129 ? 8.151 0.234 -23.365 1.00 92.12 129 LEU A CA 1
ATOM 1059 C C . LEU A 1 129 ? 7.548 0.638 -24.707 1.00 92.12 129 LEU A C 1
ATOM 1061 O O . LEU A 1 129 ? 7.599 -0.133 -25.662 1.00 92.12 129 LEU A O 1
ATOM 1065 N N . LEU A 1 130 ? 7.009 1.852 -24.782 1.00 94.19 130 LEU A N 1
ATOM 1066 C CA . LEU A 1 130 ? 6.561 2.431 -26.043 1.00 94.19 130 LEU A CA 1
ATOM 1067 C C . LEU A 1 130 ? 7.710 3.210 -26.675 1.00 94.19 130 LEU A C 1
ATOM 1069 O O . LEU A 1 130 ? 8.301 4.084 -26.041 1.00 94.19 130 LEU A O 1
ATOM 1073 N N . VAL A 1 131 ? 8.013 2.885 -27.928 1.00 94.94 131 VAL A N 1
ATOM 1074 C CA . VAL A 1 131 ? 9.104 3.497 -28.687 1.00 94.94 131 VAL A CA 1
ATOM 1075 C C . VAL A 1 131 ? 8.548 3.997 -30.008 1.00 94.94 131 VAL A C 1
ATOM 1077 O O . VAL A 1 131 ? 7.915 3.252 -30.751 1.00 94.94 131 VAL A O 1
ATOM 1080 N N . THR A 1 132 ? 8.774 5.275 -30.288 1.00 97.38 132 THR A N 1
ATOM 1081 C CA . THR A 1 132 ? 8.444 5.871 -31.586 1.00 97.38 132 THR A CA 1
ATOM 1082 C C . THR A 1 132 ? 9.449 5.433 -32.647 1.00 97.38 132 THR A C 1
ATOM 1084 O O . THR A 1 132 ? 10.612 5.180 -32.339 1.00 97.38 132 THR A O 1
ATOM 1087 N N . GLU A 1 133 ? 9.042 5.439 -33.914 1.00 97.88 133 GLU A N 1
ATOM 1088 C CA . GLU A 1 133 ? 9.928 5.133 -35.046 1.00 97.88 133 GLU A CA 1
ATOM 1089 C C . GLU A 1 133 ? 11.224 5.960 -35.013 1.00 97.88 133 GLU A C 1
ATOM 1091 O O . GLU A 1 133 ? 12.323 5.417 -35.091 1.00 97.88 133 GLU A O 1
ATOM 1096 N N . LYS A 1 134 ? 11.123 7.267 -34.741 1.00 97.88 134 LYS A N 1
ATOM 1097 C CA . LYS A 1 134 ? 12.289 8.154 -34.603 1.00 97.88 134 LYS A CA 1
ATOM 1098 C C . LYS A 1 134 ? 13.249 7.724 -33.484 1.00 97.88 134 LYS A C 1
ATOM 1100 O O . LYS A 1 134 ? 14.461 7.912 -33.605 1.00 97.88 134 LYS A O 1
ATOM 1105 N N . GLN A 1 135 ? 12.731 7.200 -32.371 1.00 96.62 135 GLN A N 1
ATOM 1106 C CA . GLN A 1 135 ? 13.560 6.692 -31.275 1.00 96.62 135 GLN A CA 1
ATOM 1107 C C . GLN A 1 135 ? 14.212 5.356 -31.642 1.00 96.62 135 GLN A C 1
ATOM 1109 O O . GLN A 1 135 ? 15.403 5.200 -31.386 1.00 96.62 135 GLN A O 1
ATOM 1114 N N . ASP A 1 136 ? 13.478 4.437 -32.275 1.00 96.88 136 ASP A N 1
ATOM 1115 C CA . ASP A 1 136 ? 14.017 3.164 -32.775 1.00 96.88 136 ASP A CA 1
ATOM 1116 C C . ASP A 1 136 ? 15.136 3.400 -33.799 1.00 96.88 136 ASP A C 1
ATOM 1118 O O . ASP A 1 136 ? 16.243 2.884 -33.643 1.00 96.88 136 ASP A O 1
ATOM 1122 N N . GLU A 1 137 ? 14.914 4.275 -34.784 1.00 97.81 137 GLU A N 1
ATOM 1123 C CA . GLU A 1 137 ? 15.949 4.661 -35.744 1.00 97.81 137 GLU A CA 1
ATOM 1124 C C . GLU A 1 137 ? 17.192 5.233 -35.061 1.00 97.81 137 GLU A C 1
ATOM 1126 O O . GLU A 1 137 ? 18.321 4.935 -35.456 1.00 97.81 137 GLU A O 1
ATOM 1131 N N . LYS A 1 138 ? 17.003 6.072 -34.036 1.00 96.50 138 LYS A N 1
ATOM 1132 C CA . LYS A 1 138 ? 18.116 6.653 -33.282 1.00 96.50 138 LYS A CA 1
ATOM 1133 C C . LYS A 1 138 ? 18.884 5.577 -32.515 1.00 96.50 138 LYS A C 1
ATOM 1135 O O . LYS A 1 138 ? 20.112 5.597 -32.538 1.00 96.50 138 LYS A O 1
ATOM 1140 N N . LEU A 1 139 ? 18.190 4.645 -31.862 1.00 95.12 139 LEU A N 1
ATOM 1141 C CA . LEU A 1 139 ? 18.812 3.522 -31.157 1.00 95.12 139 LEU A CA 1
ATOM 1142 C C . LEU A 1 139 ? 19.614 2.643 -32.124 1.00 95.12 139 LEU A C 1
ATOM 1144 O O . LEU A 1 139 ? 20.769 2.332 -31.835 1.00 95.12 139 LEU A O 1
ATOM 1148 N N . LYS A 1 140 ? 19.058 2.345 -33.306 1.00 95.81 140 LYS A N 1
ATOM 1149 C CA . LYS A 1 140 ? 19.745 1.619 -34.387 1.00 95.81 140 LYS A CA 1
ATOM 1150 C C . LYS A 1 140 ? 20.995 2.354 -34.874 1.00 95.81 140 LYS A C 1
ATOM 1152 O O . LYS A 1 140 ? 22.067 1.759 -34.910 1.00 95.81 140 LYS A O 1
ATOM 1157 N N . LYS A 1 141 ? 20.890 3.656 -35.177 1.00 95.81 141 LYS A N 1
ATOM 1158 C CA . LYS A 1 141 ? 22.025 4.498 -35.620 1.00 95.81 141 LYS A CA 1
ATOM 1159 C C . LYS A 1 141 ? 23.149 4.566 -34.582 1.00 95.81 141 LYS A C 1
ATOM 1161 O O . LYS A 1 141 ? 24.312 4.659 -34.952 1.00 95.81 141 LYS A O 1
ATOM 1166 N N . LEU A 1 142 ? 22.806 4.519 -33.296 1.00 92.88 142 LEU A N 1
ATOM 1167 C CA . LEU A 1 142 ? 23.764 4.539 -32.187 1.00 92.88 142 LEU A CA 1
ATOM 1168 C C . LEU A 1 142 ? 24.222 3.137 -31.748 1.00 92.88 142 LEU A C 1
ATOM 1170 O O . LEU A 1 142 ? 24.988 3.023 -30.789 1.00 92.88 142 LEU A O 1
ATOM 1174 N N . ASN A 1 143 ? 23.746 2.078 -32.412 1.00 92.50 143 ASN A N 1
ATOM 1175 C CA . ASN A 1 143 ? 23.973 0.684 -32.033 1.00 92.50 143 ASN A CA 1
ATOM 1176 C C . ASN A 1 143 ? 23.691 0.430 -30.534 1.00 92.50 143 ASN A C 1
ATOM 1178 O O . ASN A 1 143 ? 24.515 -0.123 -29.802 1.00 92.50 143 ASN A O 1
ATOM 1182 N N . ILE A 1 144 ? 22.559 0.935 -30.036 1.00 93.38 144 ILE A N 1
ATOM 1183 C CA . ILE A 1 144 ? 22.113 0.768 -28.646 1.00 93.38 144 ILE A CA 1
ATOM 1184 C C . ILE A 1 144 ? 21.010 -0.285 -28.613 1.00 93.38 144 ILE A C 1
ATOM 1186 O O . ILE A 1 144 ? 19.978 -0.130 -29.266 1.00 93.38 144 ILE A O 1
ATOM 1190 N N . ALA A 1 145 ? 21.193 -1.332 -27.810 1.00 92.69 145 ALA A N 1
ATOM 1191 C CA . ALA A 1 145 ? 20.143 -2.316 -27.590 1.00 92.69 145 ALA A CA 1
ATOM 1192 C C . ALA A 1 145 ? 19.039 -1.749 -26.683 1.00 92.69 145 ALA A C 1
ATOM 1194 O O . ALA A 1 145 ? 19.316 -1.037 -25.720 1.00 92.69 145 ALA A O 1
ATOM 1195 N N . TYR A 1 146 ? 17.789 -2.156 -26.912 1.00 93.25 146 TYR A N 1
ATOM 1196 C CA . TYR A 1 146 ? 16.648 -1.755 -26.080 1.00 93.25 146 TYR A CA 1
ATOM 1197 C C . TYR A 1 146 ? 16.848 -2.021 -24.589 1.00 93.25 146 TYR A C 1
ATOM 1199 O O . TYR A 1 146 ? 16.492 -1.190 -23.767 1.00 93.25 146 TYR A O 1
ATOM 1207 N N . LYS A 1 147 ? 17.466 -3.147 -24.219 1.00 92.75 147 LYS A N 1
ATOM 1208 C CA . LYS A 1 147 ? 17.748 -3.475 -22.813 1.00 92.75 147 LYS A CA 1
ATOM 1209 C C . LYS A 1 147 ? 18.674 -2.462 -22.126 1.00 92.75 147 LYS A C 1
ATOM 1211 O O . LYS A 1 147 ? 18.597 -2.289 -20.915 1.00 92.75 147 LYS A O 1
ATOM 1216 N N . ASP A 1 148 ? 19.525 -1.780 -22.890 1.00 92.50 148 ASP A N 1
ATOM 1217 C CA . ASP A 1 148 ? 20.525 -0.866 -22.339 1.00 92.50 148 ASP A CA 1
ATOM 1218 C C . ASP A 1 148 ? 19.916 0.461 -21.901 1.00 92.50 148 ASP A C 1
ATOM 1220 O O . ASP A 1 148 ? 20.476 1.130 -21.039 1.00 92.50 148 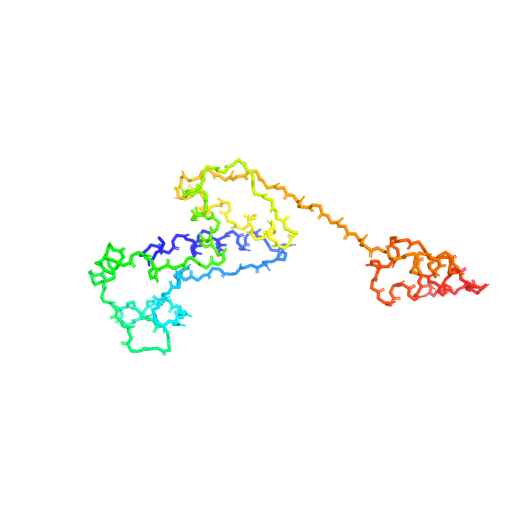ASP A O 1
ATOM 1224 N N . ILE A 1 149 ? 18.740 0.816 -22.422 1.00 91.62 149 ILE A N 1
ATOM 1225 C CA . ILE A 1 149 ? 18.033 2.032 -22.003 1.00 91.62 149 ILE A CA 1
ATOM 1226 C C . ILE A 1 149 ? 17.512 1.927 -20.559 1.00 91.62 149 ILE A C 1
ATOM 1228 O O . ILE A 1 149 ? 17.189 2.943 -19.954 1.00 91.62 149 ILE A O 1
ATOM 1232 N N . PHE A 1 150 ? 17.407 0.706 -20.020 1.00 93.06 150 PHE A N 1
ATOM 1233 C CA . PHE A 1 150 ? 16.996 0.455 -18.638 1.00 93.06 150 PHE A CA 1
ATOM 1234 C C . PHE A 1 150 ? 18.168 0.540 -17.654 1.00 93.06 150 PHE A C 1
ATOM 1236 O O . PHE A 1 150 ? 17.963 0.474 -16.441 1.00 93.06 150 PHE A O 1
ATOM 1243 N N . LEU A 1 151 ? 19.404 0.670 -18.147 1.00 93.75 151 LEU A N 1
ATOM 1244 C CA . LEU A 1 151 ? 20.557 0.916 -17.293 1.00 93.75 151 LEU A CA 1
ATOM 1245 C C . LEU A 1 151 ? 20.490 2.336 -16.731 1.00 93.75 151 LEU A C 1
ATOM 1247 O O . LEU A 1 151 ? 20.036 3.273 -17.388 1.00 93.75 151 LEU A O 1
ATOM 1251 N N . ASN A 1 152 ? 21.011 2.515 -15.518 1.00 93.75 152 ASN A N 1
ATOM 1252 C CA . ASN A 1 152 ? 21.270 3.862 -15.031 1.00 93.75 152 ASN A CA 1
ATOM 1253 C C . ASN A 1 152 ? 22.321 4.552 -15.921 1.00 93.75 152 ASN A C 1
ATOM 1255 O O . ASN A 1 152 ? 23.117 3.898 -16.602 1.00 93.75 152 ASN A O 1
ATOM 1259 N N . ARG A 1 153 ? 22.317 5.887 -15.912 1.00 92.31 153 ARG A N 1
ATOM 1260 C CA . ARG A 1 153 ? 23.148 6.704 -16.803 1.00 92.31 153 ARG A CA 1
ATOM 1261 C C . ARG A 1 153 ? 24.629 6.327 -16.741 1.00 92.31 153 ARG A C 1
ATOM 1263 O O . ARG A 1 153 ? 25.244 6.162 -17.789 1.00 92.31 153 ARG A O 1
ATOM 1270 N N . ASP A 1 154 ? 25.184 6.154 -15.547 1.00 93.62 154 ASP A N 1
ATOM 1271 C CA . ASP A 1 154 ? 26.618 5.895 -15.384 1.00 93.62 154 ASP A CA 1
ATOM 1272 C C . ASP A 1 154 ? 27.008 4.509 -15.900 1.00 93.62 154 ASP A C 1
ATOM 1274 O O . ASP A 1 154 ? 27.987 4.373 -16.631 1.00 93.62 154 ASP A O 1
ATOM 1278 N N . ARG A 1 155 ? 26.208 3.472 -15.610 1.00 93.12 155 ARG A N 1
ATOM 1279 C CA . ARG A 1 155 ? 26.432 2.127 -16.168 1.00 93.12 155 ARG A CA 1
ATOM 1280 C C . ARG A 1 155 ? 26.270 2.119 -17.680 1.00 93.12 155 ARG A C 1
ATOM 1282 O O . ARG A 1 155 ? 27.042 1.444 -18.355 1.00 93.12 155 ARG A O 1
ATOM 1289 N N . PHE A 1 156 ? 25.299 2.862 -18.204 1.00 94.00 156 PHE A N 1
ATOM 1290 C CA . PHE A 1 156 ? 25.092 2.996 -19.640 1.00 94.00 156 PHE A CA 1
ATOM 1291 C C . PHE A 1 156 ? 26.303 3.646 -20.325 1.00 94.00 156 PHE A C 1
ATOM 1293 O O . PHE A 1 156 ? 26.829 3.097 -21.294 1.00 94.00 156 PHE A O 1
ATOM 1300 N N . ILE A 1 157 ? 26.787 4.772 -19.789 1.00 90.81 157 ILE A N 1
ATOM 1301 C CA . ILE A 1 157 ? 27.977 5.467 -20.297 1.00 90.81 157 ILE A CA 1
ATOM 1302 C C . ILE A 1 157 ? 29.197 4.553 -20.212 1.00 90.81 157 ILE A C 1
ATOM 1304 O O . ILE A 1 157 ? 29.867 4.358 -21.220 1.00 90.81 157 ILE A O 1
ATOM 1308 N N . ASN A 1 158 ? 29.453 3.936 -19.057 1.00 89.81 158 ASN A N 1
ATOM 1309 C CA . ASN A 1 158 ? 30.601 3.045 -18.870 1.00 89.81 158 ASN A CA 1
ATOM 1310 C C . ASN A 1 158 ? 30.573 1.859 -19.836 1.00 89.81 158 ASN A C 1
ATOM 1312 O O . ASN A 1 158 ? 31.602 1.515 -20.417 1.00 89.81 158 ASN A O 1
ATOM 1316 N N . LYS A 1 159 ? 29.396 1.261 -20.053 1.00 89.25 159 LYS A N 1
ATOM 1317 C CA . LYS A 1 159 ? 29.216 0.202 -21.046 1.00 89.25 159 LYS A CA 1
ATOM 1318 C C . LYS A 1 159 ? 29.588 0.698 -22.446 1.00 89.25 159 LYS A C 1
ATOM 1320 O O . LYS A 1 159 ? 30.365 0.040 -23.129 1.00 89.25 159 LYS A O 1
ATOM 1325 N N . LYS A 1 160 ? 29.093 1.871 -22.852 1.00 89.31 160 LYS A N 1
ATOM 1326 C CA . LYS A 1 160 ? 29.399 2.448 -24.169 1.00 89.31 160 LYS A CA 1
ATOM 1327 C C . LYS A 1 160 ? 30.859 2.842 -24.344 1.00 89.31 160 LYS A C 1
ATOM 1329 O O . LYS A 1 160 ? 31.417 2.600 -25.407 1.00 89.31 160 LYS A O 1
ATOM 1334 N N . VAL A 1 161 ? 31.487 3.400 -23.313 1.00 88.56 161 VAL A N 1
ATOM 1335 C CA . VAL A 1 161 ? 32.918 3.723 -23.335 1.00 88.56 161 VAL A CA 1
ATOM 1336 C C . VAL A 1 161 ? 33.741 2.450 -23.517 1.00 88.56 161 VAL A C 1
ATOM 1338 O O . VAL A 1 161 ? 34.606 2.430 -24.382 1.00 88.56 161 VAL A O 1
ATOM 1341 N N . ARG A 1 162 ? 33.438 1.369 -22.786 1.00 86.06 162 ARG A N 1
ATOM 1342 C CA . ARG A 1 162 ? 34.133 0.078 -22.943 1.00 86.06 162 ARG A CA 1
ATOM 1343 C C . ARG A 1 162 ? 33.923 -0.563 -24.317 1.00 86.06 162 ARG A C 1
ATOM 1345 O O . ARG A 1 162 ? 34.852 -1.153 -24.837 1.00 86.06 162 ARG A O 1
ATOM 1352 N N . GLU A 1 163 ? 32.735 -0.437 -24.910 1.00 86.25 163 GLU A N 1
ATOM 1353 C CA . GLU A 1 163 ? 32.455 -0.960 -26.260 1.00 86.25 163 GLU A CA 1
ATOM 1354 C C . GLU A 1 163 ? 33.238 -0.236 -27.369 1.00 86.25 163 GLU A C 1
ATOM 1356 O O . GLU A 1 163 ? 33.514 -0.835 -28.404 1.00 86.25 163 GLU A O 1
ATOM 1361 N N . ILE A 1 164 ? 33.547 1.052 -27.183 1.00 85.94 164 ILE A N 1
ATOM 1362 C CA . ILE A 1 164 ? 34.177 1.907 -28.206 1.00 85.94 164 ILE A CA 1
ATOM 1363 C C . ILE A 1 164 ? 35.682 2.089 -27.944 1.00 85.94 164 ILE A C 1
ATOM 1365 O O . ILE A 1 164 ? 36.438 2.426 -28.854 1.00 85.94 164 ILE A O 1
ATOM 1369 N N . SER A 1 165 ? 36.130 1.898 -26.701 1.00 81.38 165 SER A N 1
ATOM 1370 C CA . SER A 1 165 ? 37.530 2.056 -26.317 1.00 81.38 165 SER A CA 1
ATOM 1371 C C . SER A 1 165 ? 38.385 0.932 -26.895 1.00 81.38 165 SER A C 1
ATOM 1373 O O . SER A 1 165 ? 38.155 -0.240 -26.620 1.00 81.38 165 SER A O 1
ATOM 1375 N N . ASN A 1 166 ? 39.439 1.309 -27.619 1.00 68.06 166 ASN A N 1
ATOM 1376 C CA . ASN A 1 166 ? 40.528 0.404 -28.003 1.00 68.06 166 ASN A CA 1
ATOM 1377 C C . ASN A 1 166 ? 41.568 0.225 -26.882 1.00 68.06 166 ASN A C 1
ATOM 1379 O O . ASN A 1 166 ? 42.572 -0.456 -27.074 1.00 68.06 166 ASN A O 1
ATOM 1383 N N . ILE A 1 167 ? 41.376 0.904 -25.749 1.00 69.44 167 ILE A N 1
ATOM 1384 C CA . ILE A 1 167 ? 42.290 0.888 -24.613 1.00 69.44 167 ILE A CA 1
ATOM 1385 C C . ILE A 1 167 ? 41.691 -0.035 -23.558 1.00 69.44 167 ILE A C 1
ATOM 1387 O O . ILE A 1 167 ? 40.625 0.265 -23.009 1.00 69.44 167 ILE A O 1
ATOM 1391 N N . ASP A 1 168 ? 42.390 -1.136 -23.297 1.00 61.72 168 ASP A N 1
ATOM 1392 C CA . ASP A 1 168 ? 42.100 -2.053 -22.202 1.00 61.72 168 ASP A CA 1
ATOM 1393 C C . ASP A 1 168 ? 42.793 -1.504 -20.951 1.00 61.72 168 ASP A C 1
ATOM 1395 O O . ASP A 1 168 ? 44.022 -1.499 -20.858 1.00 61.72 168 ASP A O 1
ATOM 1399 N N . ILE A 1 169 ? 42.018 -0.916 -20.040 1.00 64.69 169 ILE A N 1
ATOM 1400 C CA . ILE A 1 169 ? 42.551 -0.371 -18.789 1.00 64.69 169 ILE A CA 1
ATOM 1401 C C . ILE A 1 169 ? 42.091 -1.283 -17.657 1.00 64.69 169 ILE A C 1
ATOM 1403 O O . ILE A 1 169 ? 40.972 -1.148 -17.154 1.00 64.69 169 ILE A O 1
ATOM 1407 N N . ASP A 1 170 ? 42.973 -2.209 -17.291 1.00 62.59 170 ASP A N 1
ATOM 1408 C CA . ASP A 1 170 ? 42.873 -3.030 -16.090 1.00 62.59 170 ASP A CA 1
ATOM 1409 C C . ASP A 1 170 ? 43.618 -2.331 -14.941 1.00 62.59 170 ASP A C 1
ATOM 1411 O O . ASP A 1 170 ? 44.775 -1.936 -15.088 1.00 62.59 170 ASP A O 1
ATOM 1415 N N . PHE A 1 171 ? 42.929 -2.127 -13.819 1.00 61.91 171 PHE A N 1
ATOM 1416 C CA . PHE A 1 171 ? 43.490 -1.536 -12.596 1.00 61.91 171 PHE A CA 1
ATOM 1417 C C . PHE A 1 171 ? 43.573 -2.566 -11.459 1.00 61.91 171 PHE A C 1
ATOM 1419 O O . PHE A 1 171 ? 43.582 -2.172 -10.290 1.00 61.91 171 PHE A O 1
ATOM 1426 N N . SER A 1 172 ? 43.566 -3.865 -11.788 1.00 49.38 172 SER A N 1
ATOM 1427 C CA . SER A 1 172 ? 43.904 -4.942 -10.849 1.00 49.38 172 SER A CA 1
ATOM 1428 C C . SER A 1 172 ? 45.211 -4.678 -10.106 1.00 49.38 172 SER A C 1
ATOM 1430 O O . SER A 1 172 ? 46.179 -4.263 -10.787 1.00 49.38 172 SER A O 1
#